Protein AF-A0A7C1VSD7-F1 (afdb_monomer)

Solvent-accessible surface area (backbone atoms only — not comparable to full-atom values): 5798 Å² total; per-residue (Å²): 128,55,71,70,58,41,52,51,53,48,49,56,50,9,40,77,54,70,32,67,69,71,81,73,46,96,60,64,64,88,79,40,79,70,55,42,53,59,45,70,70,28,66,62,40,29,41,20,56,47,38,87,41,60,52,78,60,70,90,65,46,92,88,49,85,82,76,63,62,89,74,56,59,24,22,60,56,52,52,57,51,37,75,72,40,96,53,43,65,65,53,55,52,78,77,112

Sequence (96 aa):
MTDEQILKKAIEKAEKNGFDITLVGDIQPYDDYRVYEHIIFSHDFAKAFWKDEICRFGKECPMYPEKDCAEAPGWEQHLKWMVSEEDRLKYIEKFL

Mean predicted aligned error: 8.67 Å

Secondary structure (DSSP, 8-state):
--HHHHHHHHHHHHHHTT--GGGG-S--GGG-HHHHHHHHTSHHHHHHHHTT-B----S--TTS-SSSTTTSBHHHHHHHHHHH-S-HHHHHHTT-

Structure (mmCIF, N/CA/C/O backbone):
data_AF-A0A7C1VSD7-F1
#
_entry.id   AF-A0A7C1VSD7-F1
#
loop_
_atom_site.group_PDB
_atom_site.id
_atom_site.type_symbol
_atom_site.label_atom_id
_atom_site.label_alt_id
_atom_site.label_comp_id
_atom_site.label_asym_id
_atom_site.label_entity_id
_atom_site.label_seq_id
_atom_site.pdbx_PDB_ins_code
_atom_site.Cartn_x
_atom_site.Cartn_y
_atom_site.Cartn_z
_atom_site.occupancy
_atom_site.B_iso_or_equiv
_atom_site.auth_seq_id
_atom_site.auth_comp_id
_atom_site.auth_asym_id
_atom_site.auth_atom_id
_atom_site.pdbx_PDB_model_num
ATOM 1 N N . MET A 1 1 ? -0.759 0.138 15.075 1.00 87.31 1 MET A N 1
ATOM 2 C CA . MET A 1 1 ? -1.794 1.179 14.848 1.00 87.31 1 MET A CA 1
ATOM 3 C C . MET A 1 1 ? -3.138 0.478 14.647 1.00 87.31 1 MET A C 1
ATOM 5 O O . MET A 1 1 ? -3.131 -0.745 14.612 1.00 87.31 1 MET A O 1
ATOM 9 N N . THR A 1 2 ? -4.280 1.175 14.577 1.00 90.25 2 THR A N 1
ATOM 10 C CA . THR A 1 2 ? -5.516 0.522 14.082 1.00 90.25 2 THR A CA 1
ATOM 11 C C . THR A 1 2 ? -5.432 0.316 12.567 1.00 90.25 2 THR A C 1
ATOM 13 O O . THR A 1 2 ? -4.720 1.064 11.898 1.00 90.25 2 THR A O 1
ATOM 16 N N . ASP A 1 3 ? -6.168 -0.650 12.015 1.00 87.12 3 ASP A N 1
ATOM 17 C CA . ASP A 1 3 ? -6.225 -0.908 10.565 1.00 87.12 3 ASP A CA 1
ATOM 18 C C . ASP A 1 3 ? -6.540 0.362 9.764 1.00 87.12 3 ASP A C 1
ATOM 20 O O . ASP A 1 3 ? -5.846 0.696 8.807 1.00 87.12 3 ASP A O 1
ATOM 24 N N . GLU A 1 4 ? -7.533 1.130 10.220 1.00 84.50 4 GLU A N 1
ATOM 25 C CA . GLU A 1 4 ? -7.923 2.410 9.622 1.00 84.50 4 GLU A CA 1
ATOM 26 C C . GLU A 1 4 ? -6.770 3.426 9.632 1.00 84.50 4 GLU A C 1
ATOM 28 O O . GLU A 1 4 ? -6.518 4.110 8.641 1.00 84.50 4 GLU A O 1
ATOM 33 N N . GLN A 1 5 ? -6.020 3.506 10.736 1.00 89.06 5 GLN A N 1
ATOM 34 C CA . GLN A 1 5 ? -4.859 4.391 10.837 1.00 89.06 5 GLN A CA 1
ATOM 35 C C . GLN A 1 5 ? -3.720 3.955 9.912 1.00 89.06 5 GLN A C 1
ATOM 37 O O . GLN A 1 5 ? -3.046 4.820 9.351 1.00 89.06 5 GLN A O 1
ATOM 42 N N . ILE A 1 6 ? -3.491 2.645 9.766 1.00 90.75 6 ILE A N 1
ATOM 43 C CA . ILE A 1 6 ? -2.484 2.094 8.849 1.00 90.75 6 ILE A CA 1
ATOM 44 C C . ILE A 1 6 ? -2.858 2.471 7.418 1.00 90.75 6 ILE A C 1
ATOM 46 O O . ILE A 1 6 ? -2.054 3.081 6.718 1.00 90.75 6 ILE A O 1
ATOM 50 N N . LEU A 1 7 ? -4.093 2.177 7.009 1.00 88.31 7 LEU A N 1
ATOM 51 C CA . LEU A 1 7 ? -4.596 2.452 5.664 1.00 88.31 7 LEU A CA 1
ATOM 52 C C . LEU A 1 7 ? -4.546 3.941 5.331 1.00 88.31 7 LEU A C 1
ATOM 54 O O . LEU A 1 7 ? -3.990 4.320 4.302 1.00 88.31 7 LEU A O 1
ATOM 58 N N . LYS A 1 8 ? -5.040 4.791 6.236 1.00 87.62 8 LYS A N 1
ATOM 59 C CA . LYS A 1 8 ? -5.006 6.244 6.066 1.00 87.62 8 LYS A CA 1
ATOM 60 C C . LYS A 1 8 ? -3.586 6.755 5.850 1.00 87.62 8 LYS A C 1
ATOM 62 O O . LYS A 1 8 ? -3.322 7.456 4.879 1.00 87.62 8 LYS A O 1
ATOM 67 N N . LYS A 1 9 ? -2.650 6.370 6.721 1.00 91.94 9 LYS A N 1
ATOM 68 C CA . LYS A 1 9 ? -1.246 6.785 6.600 1.00 91.94 9 LYS A CA 1
ATOM 69 C C . LYS A 1 9 ? -0.588 6.242 5.335 1.00 91.94 9 LYS A C 1
ATOM 71 O O . LYS A 1 9 ? 0.251 6.925 4.751 1.00 91.94 9 LYS A O 1
ATOM 76 N N . ALA A 1 10 ? -0.950 5.033 4.914 1.00 91.69 10 ALA A N 1
ATOM 77 C CA . ALA A 1 10 ? -0.410 4.425 3.709 1.00 91.69 10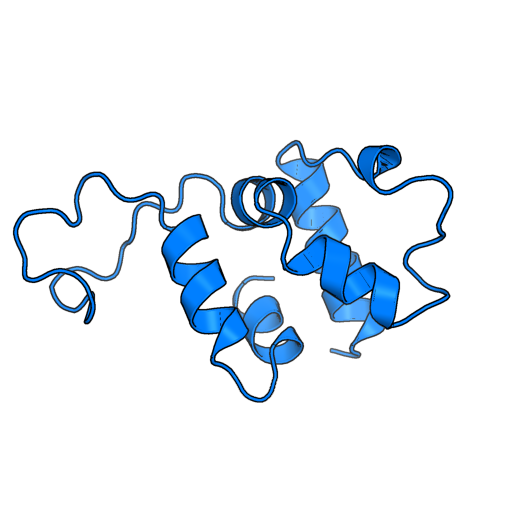 ALA A CA 1
ATOM 78 C C . ALA A 1 10 ? -0.859 5.163 2.447 1.00 91.69 10 ALA A C 1
ATOM 80 O O . ALA A 1 10 ? -0.027 5.483 1.599 1.00 91.69 10 ALA A O 1
ATOM 81 N N . ILE A 1 11 ? -2.145 5.507 2.373 1.00 90.06 11 ILE A N 1
ATOM 82 C CA . ILE A 1 11 ? -2.710 6.333 1.305 1.00 90.06 11 ILE A CA 1
ATOM 83 C C . ILE A 1 11 ? -2.068 7.722 1.317 1.00 90.06 11 ILE A C 1
ATOM 85 O O . ILE A 1 11 ? -1.526 8.131 0.299 1.00 90.06 11 ILE A O 1
ATOM 89 N N . GLU A 1 12 ? -2.010 8.403 2.466 1.00 91.00 12 GLU A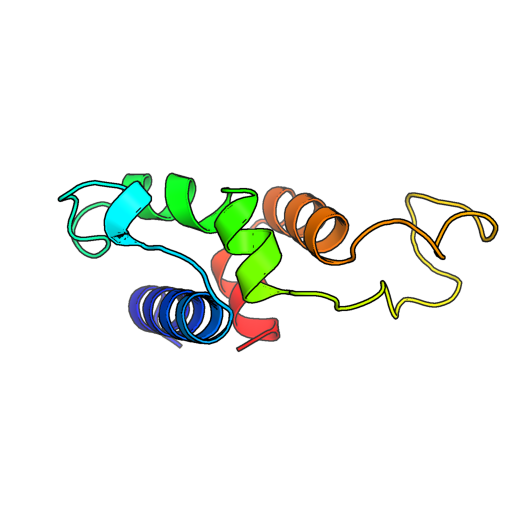 N 1
ATOM 90 C CA . GLU A 1 12 ? -1.378 9.727 2.579 1.00 91.00 12 GLU A CA 1
ATOM 91 C C . GLU A 1 12 ? 0.096 9.711 2.132 1.00 91.00 12 GLU A C 1
ATOM 93 O O . GLU A 1 12 ? 0.587 10.662 1.517 1.00 91.00 12 GLU A O 1
ATOM 98 N N . LYS A 1 13 ? 0.835 8.637 2.444 1.00 93.06 13 LYS A N 1
ATOM 99 C CA . LYS A 1 13 ? 2.213 8.448 1.971 1.00 93.06 13 LYS A CA 1
ATOM 100 C C . LYS A 1 13 ? 2.258 8.256 0.454 1.00 93.06 13 LYS A C 1
ATOM 102 O O . LYS A 1 13 ? 3.096 8.873 -0.201 1.00 93.06 13 LYS A O 1
ATOM 107 N N . ALA A 1 14 ? 1.378 7.424 -0.099 1.00 91.75 14 ALA A N 1
ATOM 108 C CA . ALA A 1 14 ? 1.296 7.185 -1.534 1.00 91.75 14 ALA A CA 1
ATOM 109 C C . ALA A 1 14 ? 0.906 8.468 -2.297 1.00 91.75 14 ALA A C 1
ATOM 111 O O . ALA A 1 14 ? 1.547 8.802 -3.290 1.00 91.75 14 ALA A O 1
ATOM 112 N N . GLU A 1 15 ? -0.060 9.247 -1.807 1.00 91.44 15 GLU A N 1
ATOM 113 C CA . GLU A 1 15 ? -0.485 10.523 -2.407 1.00 91.44 15 GLU A CA 1
ATOM 114 C C . GLU A 1 15 ? 0.659 11.540 -2.453 1.00 91.44 15 GLU A C 1
ATOM 116 O O . GLU A 1 15 ? 0.916 12.150 -3.490 1.00 91.44 15 GLU A O 1
ATOM 121 N N . LYS A 1 16 ? 1.430 11.663 -1.362 1.00 91.75 16 LYS A N 1
ATOM 122 C CA . LYS A 1 16 ? 2.646 12.500 -1.333 1.00 91.75 16 LYS A CA 1
ATOM 123 C C . LYS A 1 16 ? 3.679 12.091 -2.384 1.00 91.75 16 LYS A C 1
ATOM 125 O O . LYS A 1 16 ? 4.486 12.921 -2.798 1.00 91.75 16 LYS A O 1
ATOM 130 N N . ASN A 1 17 ? 3.651 10.832 -2.809 1.00 90.75 17 ASN A N 1
ATOM 131 C CA . ASN A 1 17 ? 4.522 10.280 -3.838 1.00 90.75 17 ASN A CA 1
ATOM 132 C C . ASN A 1 17 ? 3.870 10.233 -5.233 1.00 90.75 17 ASN A C 1
ATOM 134 O O . ASN A 1 17 ? 4.478 9.691 -6.154 1.00 90.75 17 ASN A O 1
ATOM 138 N N . GLY A 1 18 ? 2.686 10.827 -5.411 1.00 88.75 18 GLY A N 1
ATOM 139 C CA . GLY A 1 18 ? 2.016 10.959 -6.707 1.00 88.75 18 GLY A CA 1
ATOM 140 C C . GLY A 1 18 ? 0.933 9.918 -6.993 1.00 88.75 18 GLY A C 1
ATOM 141 O O . GLY A 1 18 ? 0.539 9.780 -8.148 1.00 88.75 18 GLY A O 1
ATOM 142 N N . PHE A 1 19 ? 0.452 9.185 -5.985 1.00 89.50 19 PHE A N 1
ATOM 143 C CA . PHE A 1 19 ? -0.749 8.361 -6.131 1.00 89.50 19 PHE A CA 1
ATOM 144 C C . PHE A 1 19 ? -1.987 9.241 -6.304 1.00 89.50 19 PHE A C 1
ATOM 146 O O . PHE A 1 19 ? -2.221 10.142 -5.500 1.00 89.50 19 PHE A O 1
ATOM 153 N N . ASP A 1 20 ? -2.790 8.955 -7.325 1.00 84.75 20 ASP A N 1
ATOM 154 C CA . ASP A 1 20 ? -4.066 9.627 -7.550 1.00 84.75 20 ASP A CA 1
ATOM 155 C C . ASP A 1 20 ? -5.219 8.747 -7.056 1.00 84.75 20 ASP A C 1
ATOM 157 O O . ASP A 1 20 ? -5.653 7.808 -7.727 1.00 84.75 20 ASP A O 1
ATOM 161 N N . ILE A 1 21 ? -5.720 9.063 -5.861 1.00 75.19 21 ILE A N 1
ATOM 162 C CA . ILE A 1 21 ? -6.827 8.339 -5.231 1.00 75.19 21 ILE A CA 1
ATOM 163 C C . ILE A 1 21 ? -8.149 8.499 -5.994 1.00 75.19 21 ILE A C 1
ATOM 165 O O . ILE A 1 21 ? -9.035 7.655 -5.870 1.00 75.19 21 ILE A O 1
ATOM 169 N N . THR A 1 22 ? -8.293 9.545 -6.818 1.00 70.25 22 THR A N 1
ATOM 170 C CA . THR A 1 22 ? -9.535 9.801 -7.566 1.00 70.25 22 THR A CA 1
ATOM 171 C C . THR A 1 22 ? -9.796 8.747 -8.643 1.00 70.25 22 THR A C 1
ATOM 173 O O . THR A 1 22 ? -10.942 8.527 -9.035 1.00 70.25 22 THR A O 1
ATOM 176 N N . LEU A 1 23 ? -8.756 8.010 -9.053 1.00 61.72 23 LEU A N 1
ATOM 177 C CA . LEU A 1 23 ? -8.850 6.871 -9.971 1.00 61.72 23 LEU A CA 1
ATOM 178 C C . LEU A 1 23 ? -9.575 5.657 -9.367 1.00 61.72 23 LEU A C 1
ATOM 180 O O . LEU A 1 23 ? -9.975 4.756 -10.102 1.00 61.72 23 LEU A O 1
ATOM 184 N N . VAL A 1 24 ? -9.773 5.635 -8.046 1.00 62.50 24 VAL A N 1
ATOM 185 C CA . VAL A 1 24 ? -10.495 4.574 -7.324 1.00 62.50 24 VAL A CA 1
ATOM 186 C C . VAL A 1 24 ? -12.021 4.829 -7.321 1.00 62.50 24 VAL A C 1
ATOM 188 O O . VAL A 1 24 ? -12.804 3.968 -6.923 1.00 62.50 24 VAL A O 1
ATOM 191 N N . GLY A 1 25 ? -12.466 5.972 -7.862 1.00 57.94 25 GLY A N 1
ATOM 192 C CA . GLY A 1 25 ? -13.870 6.391 -7.939 1.00 57.94 25 GLY A CA 1
ATOM 193 C C . GLY A 1 25 ? -14.364 7.103 -6.673 1.00 57.94 25 GLY A C 1
ATOM 194 O O . GLY A 1 25 ? -13.631 7.229 -5.698 1.00 57.94 25 GLY A O 1
ATOM 195 N N . ASP A 1 26 ? -15.633 7.538 -6.668 1.00 53.16 26 ASP A N 1
ATOM 196 C CA . ASP A 1 26 ? -16.321 8.200 -5.531 1.00 53.16 26 ASP A CA 1
ATOM 197 C C . ASP A 1 26 ? -16.535 7.280 -4.310 1.00 53.16 26 ASP A C 1
ATOM 199 O O . ASP A 1 26 ? -17.405 7.509 -3.466 1.00 53.16 26 ASP A O 1
ATOM 203 N N . ILE A 1 27 ? -15.780 6.191 -4.215 1.00 56.41 27 ILE A N 1
ATOM 204 C CA . ILE A 1 27 ? -15.877 5.282 -3.093 1.00 56.41 27 ILE A CA 1
ATOM 205 C C . ILE A 1 27 ? -15.050 5.888 -1.972 1.00 56.41 27 ILE A C 1
ATOM 207 O O . ILE A 1 27 ? -13.825 5.952 -2.063 1.00 56.41 27 ILE A O 1
ATOM 211 N N . GLN A 1 28 ? -15.718 6.350 -0.913 1.00 57.62 28 GLN A N 1
ATOM 212 C CA . GLN A 1 28 ? -15.022 6.731 0.308 1.00 57.62 28 GLN A CA 1
ATOM 213 C C . GLN A 1 28 ? -14.243 5.497 0.773 1.00 57.62 28 GLN A C 1
ATOM 215 O O . GLN A 1 28 ? -14.878 4.500 1.127 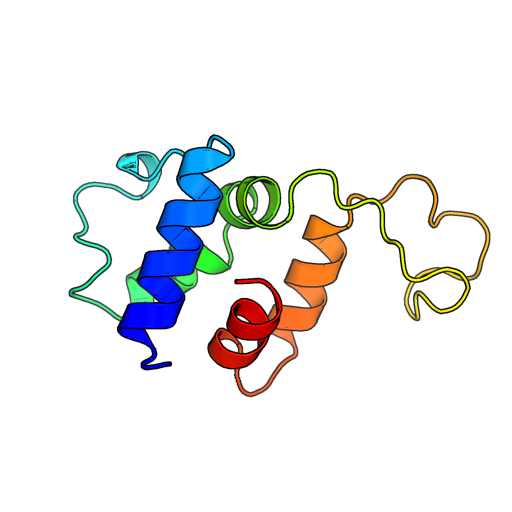1.00 57.62 28 GLN A O 1
ATOM 220 N N . PRO A 1 29 ? -12.892 5.524 0.760 1.00 54.47 29 PRO A N 1
ATOM 221 C CA . PRO A 1 29 ? -12.085 4.337 1.037 1.00 54.47 29 PRO A CA 1
ATOM 222 C C . PRO A 1 29 ? -12.462 3.708 2.378 1.00 54.47 29 PRO A C 1
ATOM 224 O O . PRO A 1 29 ? -12.341 2.507 2.542 1.00 54.47 29 PRO A O 1
ATOM 227 N N . TYR A 1 30 ? -12.988 4.527 3.293 1.00 57.31 30 TYR A N 1
ATOM 228 C CA . TYR A 1 30 ? -13.258 4.238 4.690 1.00 57.31 30 TYR A CA 1
ATOM 229 C C . TYR A 1 30 ? -14.520 3.436 5.008 1.00 57.31 30 TYR A C 1
ATOM 231 O O . TYR A 1 30 ? -14.608 2.928 6.124 1.00 57.31 30 TYR A O 1
ATOM 239 N N . ASP A 1 31 ? -15.422 3.237 4.045 1.00 59.41 31 ASP A N 1
ATOM 240 C CA . ASP A 1 31 ? -16.720 2.601 4.312 1.00 59.41 31 ASP A CA 1
ATOM 241 C C . ASP A 1 31 ? -16.799 1.108 3.934 1.00 59.41 31 ASP A C 1
ATOM 2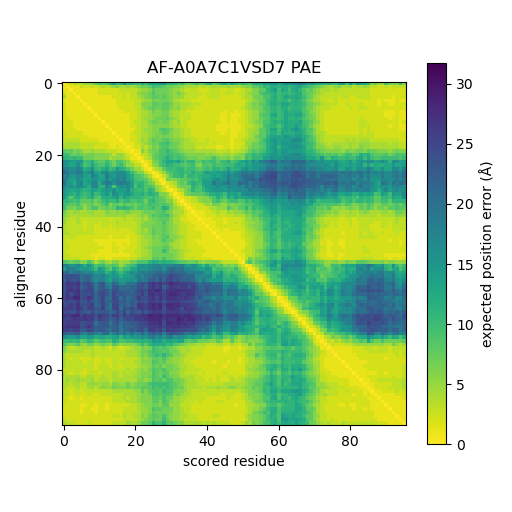43 O O . A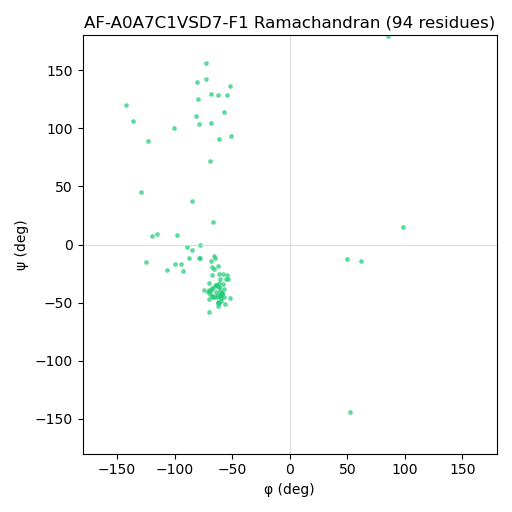SP A 1 31 ? -17.690 0.408 4.418 1.00 59.41 31 ASP A O 1
ATOM 247 N N . ASP A 1 32 ? -15.877 0.574 3.117 1.00 64.62 32 ASP A N 1
ATOM 248 C CA . ASP A 1 32 ? -15.909 -0.838 2.697 1.00 64.62 32 ASP A CA 1
ATOM 249 C C . ASP A 1 32 ? -14.506 -1.466 2.619 1.00 64.62 32 ASP A C 1
ATOM 251 O O . ASP A 1 32 ? -13.650 -1.074 1.825 1.00 64.62 32 ASP A O 1
ATOM 255 N N . TYR A 1 33 ? -14.302 -2.519 3.417 1.00 63.91 33 TYR A N 1
ATOM 256 C CA . TYR A 1 33 ? -13.062 -3.299 3.491 1.00 63.91 33 TYR A CA 1
ATOM 257 C C . TYR A 1 33 ? -12.593 -3.828 2.120 1.00 63.91 33 TYR A C 1
ATOM 259 O O . TYR A 1 33 ? -11.394 -3.961 1.882 1.00 63.91 33 TYR A O 1
ATOM 267 N N . ARG A 1 34 ? -13.520 -4.088 1.187 1.00 67.94 34 ARG A N 1
ATOM 268 C CA . ARG A 1 34 ? -13.196 -4.581 -0.164 1.00 67.94 34 ARG A CA 1
ATOM 269 C C . ARG A 1 34 ? -12.522 -3.520 -1.025 1.00 67.94 34 ARG A C 1
ATOM 271 O O . ARG A 1 34 ? -11.666 -3.838 -1.844 1.00 67.94 34 ARG A O 1
ATOM 278 N N . VAL A 1 35 ? -12.886 -2.256 -0.834 1.00 69.94 35 VAL A N 1
ATOM 279 C CA . VAL A 1 35 ? -12.358 -1.121 -1.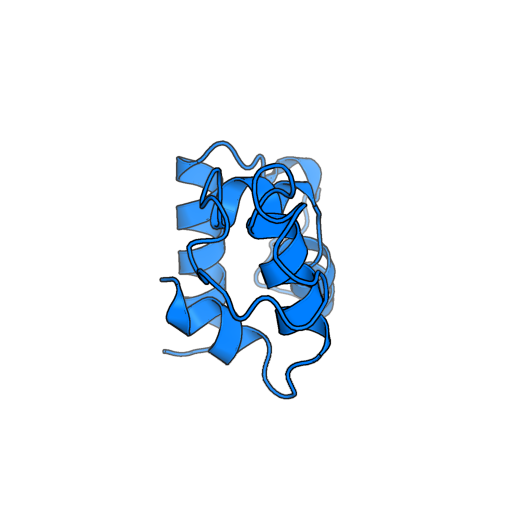607 1.00 69.94 35 VAL A CA 1
ATOM 280 C C . VAL A 1 35 ? -10.886 -0.919 -1.281 1.00 69.94 35 VAL A C 1
ATOM 282 O O . VAL A 1 35 ? -10.074 -0.689 -2.173 1.00 69.94 35 VAL A O 1
ATOM 285 N N . TYR A 1 36 ? -10.516 -1.113 -0.017 1.00 75.44 36 TYR A N 1
ATOM 286 C CA . TYR A 1 36 ? -9.126 -1.046 0.408 1.00 75.44 36 TYR A CA 1
ATOM 287 C C . TYR A 1 36 ? -8.246 -2.116 -0.212 1.00 75.44 36 TYR A C 1
ATOM 289 O O . TYR A 1 36 ? -7.127 -1.799 -0.606 1.00 75.44 36 TYR A O 1
ATOM 297 N N . GLU A 1 37 ? -8.729 -3.354 -0.333 1.00 78.44 37 GLU A N 1
ATO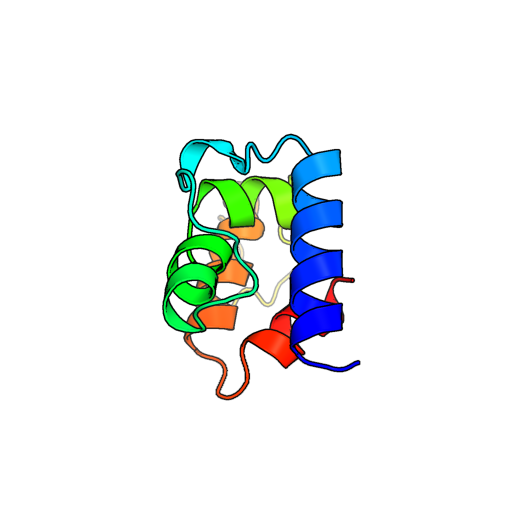M 298 C CA . GLU A 1 37 ? -7.966 -4.405 -1.009 1.00 78.44 37 GLU A CA 1
ATOM 299 C C . GLU A 1 37 ? -7.663 -4.001 -2.457 1.00 78.44 37 GLU A C 1
ATOM 301 O O . GLU A 1 37 ? -6.521 -4.115 -2.901 1.00 78.44 37 GLU A O 1
ATOM 306 N N . HIS A 1 38 ? -8.637 -3.424 -3.167 1.00 81.38 38 HIS A N 1
ATOM 307 C CA . HIS A 1 38 ? -8.413 -2.913 -4.519 1.00 81.38 38 HIS A CA 1
ATOM 308 C C . HIS A 1 38 ? -7.360 -1.796 -4.573 1.00 81.38 38 HIS A C 1
ATOM 310 O O . HIS A 1 38 ? -6.574 -1.758 -5.520 1.00 81.38 38 HIS A O 1
ATOM 316 N N . ILE A 1 39 ? -7.302 -0.924 -3.560 1.00 85.81 39 ILE A N 1
ATOM 317 C CA . ILE A 1 39 ? -6.298 0.144 -3.476 1.00 85.81 39 ILE A CA 1
ATOM 318 C C . ILE A 1 39 ? -4.913 -0.439 -3.202 1.00 85.81 39 ILE A C 1
ATOM 320 O O . ILE A 1 39 ? -4.000 -0.233 -4.004 1.00 85.81 39 ILE A O 1
ATOM 324 N N . ILE A 1 40 ? -4.747 -1.179 -2.099 1.00 88.44 40 ILE A N 1
ATOM 325 C CA . ILE A 1 40 ? -3.423 -1.615 -1.634 1.00 88.44 40 ILE A CA 1
ATOM 326 C C . ILE A 1 40 ? -2.779 -2.633 -2.580 1.00 88.44 40 ILE A C 1
ATOM 328 O O . ILE A 1 40 ? -1.554 -2.699 -2.653 1.00 88.44 40 ILE A O 1
ATOM 332 N N . PHE A 1 41 ? -3.580 -3.394 -3.334 1.00 88.75 41 PHE A N 1
ATOM 333 C CA . PHE A 1 41 ? -3.078 -4.329 -4.343 1.00 88.75 41 PHE A CA 1
ATOM 334 C C . PHE A 1 41 ? -2.901 -3.714 -5.736 1.00 88.75 41 PHE A C 1
ATOM 336 O O . PHE A 1 41 ? -2.436 -4.401 -6.648 1.00 88.75 41 PHE A O 1
ATOM 343 N N . SER A 1 42 ? -3.237 -2.436 -5.931 1.00 89.44 42 SER A N 1
ATOM 344 C CA . SER A 1 42 ? -3.014 -1.777 -7.216 1.00 89.44 42 SER A CA 1
ATOM 345 C C . SER A 1 42 ? -1.526 -1.503 -7.454 1.00 89.44 42 SER A C 1
ATOM 347 O O . SER A 1 42 ? -0.773 -1.131 -6.549 1.00 89.44 42 SER A O 1
ATOM 349 N N . HIS A 1 43 ? -1.090 -1.651 -8.707 1.00 89.44 43 HIS A N 1
ATOM 350 C CA . HIS A 1 43 ? 0.283 -1.321 -9.089 1.00 89.44 43 HIS A CA 1
ATOM 351 C C . HIS A 1 43 ? 0.602 0.154 -8.854 1.00 89.44 43 HIS A C 1
ATOM 353 O O . HIS A 1 43 ? 1.719 0.471 -8.463 1.00 89.44 43 HIS A O 1
ATOM 359 N N . ASP A 1 44 ? -0.356 1.049 -9.085 1.00 89.56 44 ASP A N 1
ATOM 360 C CA . ASP A 1 44 ? -0.132 2.487 -8.951 1.00 89.56 44 ASP A CA 1
ATOM 361 C C . ASP A 1 44 ? 0.040 2.887 -7.486 1.00 89.56 44 ASP A C 1
ATOM 363 O O . ASP A 1 44 ? 0.952 3.652 -7.168 1.00 89.56 44 ASP A O 1
ATOM 367 N N . PHE A 1 45 ? -0.739 2.286 -6.578 1.00 91.62 45 PHE A N 1
ATOM 368 C CA . PHE A 1 45 ? -0.505 2.430 -5.145 1.00 91.62 45 PHE A CA 1
ATOM 369 C C . PHE A 1 45 ? 0.866 1.884 -4.759 1.00 91.62 45 PHE A C 1
ATOM 371 O O . PHE A 1 45 ? 1.634 2.597 -4.124 1.00 91.62 45 PHE A O 1
ATOM 378 N N . ALA A 1 46 ? 1.211 0.657 -5.163 1.00 91.50 46 ALA A N 1
ATOM 379 C CA . ALA A 1 46 ? 2.487 0.045 -4.797 1.00 91.50 46 ALA A CA 1
ATOM 380 C C . ALA A 1 46 ? 3.683 0.880 -5.292 1.00 91.50 46 ALA A C 1
ATOM 382 O O . ALA A 1 46 ? 4.604 1.173 -4.524 1.00 91.50 46 ALA A O 1
ATOM 383 N N . LYS A 1 47 ? 3.633 1.331 -6.551 1.00 89.50 47 LYS A N 1
ATOM 384 C CA . LYS A 1 47 ? 4.621 2.238 -7.145 1.00 89.50 47 LYS A CA 1
ATOM 385 C C . LYS A 1 47 ? 4.745 3.529 -6.362 1.00 89.50 47 LYS A C 1
ATOM 387 O O . LYS A 1 47 ? 5.855 3.963 -6.116 1.00 89.50 47 LYS A O 1
ATOM 392 N N . ALA A 1 48 ? 3.647 4.157 -5.968 1.00 91.31 48 ALA A N 1
ATOM 393 C CA . ALA A 1 48 ? 3.720 5.405 -5.224 1.00 91.31 48 ALA A 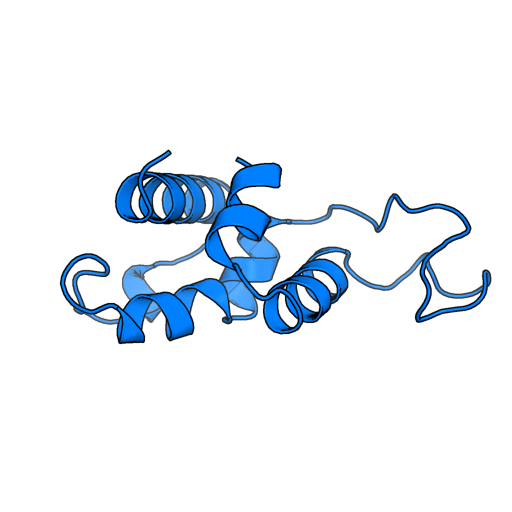CA 1
ATOM 394 C C . ALA A 1 48 ? 4.160 5.183 -3.765 1.00 91.31 48 ALA A C 1
ATOM 396 O O . ALA A 1 48 ? 4.964 5.938 -3.225 1.00 91.31 48 ALA A O 1
ATOM 397 N N . PHE A 1 49 ? 3.687 4.122 -3.116 1.00 92.50 49 PHE A N 1
ATOM 398 C CA . PHE A 1 49 ? 3.943 3.840 -1.707 1.00 92.50 49 PHE A CA 1
ATOM 399 C C . PHE A 1 49 ? 5.400 3.430 -1.434 1.00 92.50 49 PHE A C 1
ATOM 401 O O . PHE A 1 49 ? 6.020 3.972 -0.512 1.00 92.50 49 PHE A O 1
ATOM 408 N N . TRP A 1 50 ? 5.953 2.517 -2.243 1.00 88.56 50 TRP A N 1
ATOM 409 C CA . TRP A 1 50 ? 7.349 2.058 -2.144 1.00 88.56 50 TRP A CA 1
ATOM 410 C C . TRP A 1 50 ? 8.310 2.814 -3.074 1.00 88.56 50 TRP A C 1
ATOM 412 O O . TRP A 1 50 ? 9.515 2.813 -2.833 1.00 88.56 50 TRP A O 1
ATOM 422 N N . LYS A 1 51 ? 7.803 3.523 -4.092 1.00 79.75 51 LYS A N 1
ATOM 423 C CA . LYS A 1 51 ? 8.595 4.354 -5.017 1.00 79.75 51 LYS A CA 1
ATOM 424 C C . LYS A 1 51 ? 9.773 3.585 -5.636 1.00 79.75 51 LYS A C 1
ATOM 426 O O . LYS A 1 51 ? 9.675 2.394 -5.929 1.00 79.75 51 LYS A O 1
ATOM 431 N N . ASP A 1 52 ? 10.885 4.287 -5.832 1.00 64.50 52 ASP A N 1
ATOM 432 C CA . ASP A 1 52 ? 12.166 3.788 -6.318 1.00 64.50 52 ASP A CA 1
ATOM 433 C C . ASP A 1 52 ? 12.999 3.221 -5.162 1.00 64.50 52 ASP A C 1
ATOM 435 O O . ASP A 1 52 ? 14.218 3.412 -5.116 1.00 64.50 52 ASP A O 1
ATOM 439 N N . GLU A 1 53 ? 12.373 2.554 -4.183 1.00 61.78 53 GLU A N 1
ATOM 440 C CA . GLU A 1 53 ? 13.132 1.644 -3.333 1.00 61.78 53 GLU A CA 1
ATOM 441 C C . GLU A 1 53 ? 13.705 0.559 -4.247 1.00 61.78 53 GLU A C 1
ATOM 443 O O . GLU A 1 53 ? 13.078 -0.445 -4.564 1.00 61.78 53 GLU A O 1
ATOM 448 N N . ILE A 1 54 ? 14.915 0.807 -4.747 1.00 54.84 54 ILE A N 1
ATOM 449 C CA . ILE A 1 54 ? 15.751 -0.204 -5.377 1.00 54.84 54 ILE A CA 1
ATOM 450 C C . ILE A 1 54 ? 15.862 -1.305 -4.336 1.00 54.84 54 ILE A C 1
ATOM 452 O O . ILE A 1 54 ? 16.165 -1.000 -3.182 1.00 54.84 54 ILE A O 1
ATOM 456 N N . CYS A 1 55 ? 15.582 -2.548 -4.722 1.00 53.22 55 CYS A N 1
ATOM 457 C CA . CYS A 1 55 ? 15.593 -3.700 -3.833 1.00 53.22 55 CYS A CA 1
ATOM 458 C C . CYS A 1 55 ? 16.930 -3.750 -3.060 1.00 53.22 55 CYS A C 1
ATOM 460 O O . CYS A 1 55 ? 17.933 -4.262 -3.552 1.00 53.22 55 CYS A O 1
ATOM 462 N N . ARG A 1 56 ? 16.974 -3.166 -1.851 1.00 50.12 56 ARG A N 1
ATOM 463 C CA . ARG A 1 56 ? 18.196 -3.057 -1.029 1.00 50.12 56 ARG A CA 1
ATOM 464 C C . ARG A 1 56 ? 18.527 -4.360 -0.318 1.00 50.12 56 ARG A C 1
ATOM 466 O O . ARG A 1 56 ? 19.544 -4.425 0.371 1.00 50.12 56 ARG A O 1
ATOM 473 N N . PHE A 1 57 ? 17.703 -5.392 -0.499 1.00 47.75 57 PHE A N 1
ATOM 474 C CA . PHE A 1 57 ? 18.017 -6.762 -0.116 1.00 47.75 57 PHE A CA 1
ATOM 475 C C . PHE A 1 57 ? 19.117 -7.297 -1.038 1.00 47.75 57 PHE A C 1
ATOM 477 O O . PHE A 1 57 ? 18.897 -8.107 -1.936 1.00 47.75 57 PHE A O 1
ATOM 484 N N . GLY A 1 58 ? 20.326 -6.773 -0.828 1.00 43.97 58 GLY A N 1
ATOM 485 C CA . GLY A 1 58 ? 21.549 -7.317 -1.376 1.00 43.97 58 GLY A CA 1
ATOM 486 C C . GLY A 1 58 ? 21.633 -8.805 -1.052 1.00 43.97 58 GLY A C 1
ATOM 487 O O . GLY A 1 58 ? 21.335 -9.222 0.063 1.00 43.97 58 GLY A O 1
ATOM 488 N N . LYS A 1 59 ? 22.030 -9.588 -2.056 1.00 44.47 59 LYS A N 1
ATOM 489 C CA . LYS A 1 59 ? 22.343 -11.028 -2.011 1.00 44.47 59 LYS A CA 1
ATOM 490 C C . LYS A 1 59 ? 21.239 -12.013 -1.612 1.00 44.47 59 LYS A C 1
ATOM 492 O O . LYS A 1 59 ? 21.394 -13.192 -1.898 1.00 44.47 59 LYS A O 1
ATOM 497 N N . GLU A 1 60 ? 20.121 -11.570 -1.053 1.00 44.06 60 GLU A N 1
ATOM 498 C CA . GLU A 1 60 ? 19.053 -12.464 -0.585 1.00 44.06 60 GLU A CA 1
ATOM 499 C C . GLU A 1 60 ? 17.685 -12.051 -1.139 1.00 44.06 60 GLU A C 1
ATOM 501 O O . GLU A 1 60 ? 16.697 -12.003 -0.416 1.00 44.06 60 GLU A O 1
ATOM 506 N N . CYS A 1 61 ? 17.600 -11.747 -2.438 1.00 49.38 61 CYS A N 1
ATOM 507 C CA . CYS A 1 61 ? 16.312 -11.800 -3.124 1.00 49.38 61 CYS A CA 1
ATOM 508 C C . CYS A 1 61 ? 16.024 -13.278 -3.440 1.00 49.38 61 CYS A C 1
ATOM 510 O O . CYS A 1 61 ? 16.629 -13.821 -4.366 1.00 49.38 61 CYS A O 1
ATOM 512 N N . PRO A 1 62 ? 15.128 -13.963 -2.702 1.00 47.38 62 PRO A N 1
ATOM 513 C CA . PRO A 1 62 ? 14.908 -15.401 -2.866 1.00 47.38 62 PRO A CA 1
ATOM 514 C C . PRO A 1 62 ? 14.321 -15.769 -4.237 1.00 47.38 62 PRO A C 1
ATOM 516 O O . PRO A 1 62 ? 14.291 -16.944 -4.589 1.00 47.38 62 PRO A O 1
ATOM 519 N N . MET A 1 63 ? 13.856 -14.781 -5.014 1.00 47.09 63 MET A N 1
ATOM 520 C CA . MET A 1 63 ? 13.301 -14.983 -6.353 1.00 47.09 63 MET A CA 1
ATOM 521 C C . MET A 1 63 ? 14.328 -14.845 -7.488 1.00 47.09 63 MET A C 1
ATOM 523 O O . MET A 1 63 ? 14.097 -15.415 -8.551 1.00 47.09 63 MET A O 1
ATOM 527 N N . TYR A 1 64 ? 15.449 -14.140 -7.285 1.00 49.97 64 TYR A N 1
ATOM 528 C CA . TYR A 1 64 ? 16.430 -13.868 -8.344 1.00 49.97 64 TYR A CA 1
ATOM 529 C C . TYR A 1 64 ? 17.867 -14.073 -7.833 1.00 49.97 64 TYR A C 1
ATOM 531 O O . TYR A 1 64 ? 18.371 -13.246 -7.070 1.00 49.97 64 TYR A O 1
ATOM 539 N N . PRO A 1 65 ? 18.558 -15.159 -8.233 1.00 48.22 65 PRO A N 1
ATOM 540 C CA . PRO A 1 65 ? 19.938 -15.403 -7.827 1.00 48.22 65 PRO A CA 1
ATOM 541 C C . PRO A 1 65 ? 20.896 -14.383 -8.468 1.00 48.22 65 PRO A C 1
ATOM 543 O O . PRO A 1 65 ? 21.208 -14.462 -9.651 1.00 48.22 65 PRO A O 1
ATOM 546 N N . GLU A 1 66 ? 21.343 -13.430 -7.646 1.00 49.31 66 GLU A N 1
ATOM 547 C CA . GLU A 1 66 ? 22.537 -12.558 -7.714 1.00 49.31 66 GLU A CA 1
ATOM 548 C C . GLU A 1 66 ? 22.890 -11.770 -8.996 1.00 49.31 66 GLU A C 1
ATOM 550 O O . GLU A 1 66 ? 23.716 -10.863 -8.893 1.00 49.31 66 GLU A O 1
ATOM 555 N N . LYS A 1 67 ? 22.301 -12.012 -10.173 1.00 48.97 67 LYS A N 1
ATOM 556 C CA . LYS A 1 67 ? 22.687 -11.303 -11.412 1.00 48.97 67 LYS A CA 1
ATOM 557 C C . LYS A 1 67 ? 21.707 -10.249 -11.925 1.00 48.97 67 LYS A C 1
ATOM 559 O O . LYS A 1 67 ? 22.172 -9.315 -12.566 1.00 48.97 67 LYS A O 1
ATOM 564 N N . ASP A 1 68 ? 20.429 -10.314 -11.549 1.00 49.34 68 ASP A N 1
ATOM 565 C CA . ASP A 1 68 ? 19.385 -9.448 -12.133 1.00 49.34 68 ASP A CA 1
ATOM 566 C C . ASP A 1 68 ? 18.667 -8.540 -11.112 1.00 49.34 68 ASP A C 1
ATOM 568 O O . ASP A 1 68 ? 17.722 -7.828 -11.445 1.00 49.34 68 ASP A O 1
ATOM 572 N N . CYS A 1 69 ? 19.130 -8.491 -9.855 1.00 51.19 69 CYS A N 1
ATOM 573 C CA . CYS A 1 69 ? 18.521 -7.646 -8.812 1.00 51.19 69 CYS A CA 1
ATOM 574 C C . CYS A 1 69 ? 18.650 -6.134 -9.082 1.00 51.19 69 CYS A C 1
ATOM 576 O O . CYS A 1 69 ? 18.064 -5.334 -8.356 1.00 51.19 69 CYS A O 1
ATOM 578 N N . ALA A 1 70 ? 19.438 -5.738 -10.084 1.00 50.38 70 ALA A N 1
ATOM 579 C CA . ALA A 1 70 ? 19.711 -4.344 -10.410 1.00 50.38 70 ALA A CA 1
ATOM 580 C C . ALA A 1 70 ? 18.570 -3.646 -11.175 1.00 50.38 70 ALA A C 1
ATOM 582 O O . ALA A 1 70 ? 18.601 -2.423 -11.282 1.00 50.38 70 ALA A O 1
ATOM 583 N N . GLU A 1 71 ? 17.570 -4.380 -11.680 1.00 54.12 71 GLU A N 1
ATOM 584 C CA . GLU A 1 71 ? 16.580 -3.804 -12.608 1.00 54.12 71 GLU A CA 1
ATOM 585 C C . GLU A 1 71 ? 15.114 -3.968 -12.178 1.00 54.12 71 GLU A C 1
ATOM 587 O O . GLU A 1 71 ? 14.247 -3.266 -12.697 1.00 54.12 71 GLU A O 1
ATOM 592 N N . ALA A 1 72 ? 14.812 -4.843 -11.212 1.00 58.72 72 ALA A N 1
ATOM 593 C CA . ALA A 1 72 ? 13.442 -5.027 -10.739 1.00 58.72 72 ALA A CA 1
ATOM 594 C C . ALA A 1 72 ? 13.049 -3.910 -9.746 1.00 58.72 72 ALA A C 1
ATOM 596 O O . ALA A 1 72 ? 13.734 -3.723 -8.732 1.00 58.72 72 ALA A O 1
ATOM 597 N N . PRO A 1 73 ? 11.948 -3.174 -9.980 1.00 70.94 73 PRO A N 1
ATOM 598 C CA . PRO A 1 73 ? 11.479 -2.160 -9.043 1.00 70.94 73 PRO A CA 1
ATOM 599 C C . PRO A 1 73 ? 11.102 -2.805 -7.703 1.00 70.94 73 PRO A C 1
ATOM 601 O O . PRO A 1 73 ? 10.306 -3.746 -7.677 1.00 70.94 73 PRO A O 1
ATOM 604 N N . GLY A 1 74 ? 11.618 -2.309 -6.574 1.00 78.44 74 GLY A N 1
ATOM 605 C CA . GLY A 1 74 ? 11.354 -2.938 -5.271 1.00 78.44 74 GLY A CA 1
ATOM 606 C C . GLY A 1 74 ? 9.875 -2.963 -4.887 1.00 78.44 74 GLY A C 1
ATOM 607 O O . GLY A 1 74 ? 9.449 -3.887 -4.193 1.00 78.44 74 GLY A O 1
ATOM 608 N N . TRP A 1 75 ? 9.062 -2.036 -5.410 1.00 85.56 75 TRP A N 1
ATOM 609 C CA . TRP A 1 75 ? 7.610 -2.054 -5.214 1.00 85.56 75 TRP A CA 1
ATOM 610 C C . TRP A 1 75 ? 6.956 -3.355 -5.704 1.00 85.56 75 TRP A C 1
ATOM 612 O O . TRP A 1 75 ? 6.010 -3.827 -5.077 1.00 85.56 75 TRP A O 1
ATOM 622 N N . GLU A 1 76 ? 7.462 -3.972 -6.779 1.00 86.19 76 GLU A N 1
ATOM 623 C CA . GLU A 1 76 ? 6.899 -5.219 -7.312 1.00 86.19 76 GLU A CA 1
ATOM 624 C C . GLU A 1 76 ? 7.154 -6.379 -6.342 1.00 86.19 76 GLU A C 1
ATOM 626 O O . GLU A 1 76 ? 6.278 -7.211 -6.092 1.00 86.19 76 GLU A O 1
ATOM 631 N N . GLN A 1 77 ? 8.347 -6.413 -5.744 1.00 83.38 77 GLN A N 1
ATOM 632 C CA . GLN A 1 77 ? 8.714 -7.438 -4.774 1.00 83.38 77 GLN A CA 1
ATOM 633 C C . GLN A 1 77 ? 7.936 -7.279 -3.465 1.00 83.38 77 GLN A C 1
ATOM 635 O O . GLN A 1 77 ? 7.424 -8.267 -2.935 1.00 83.38 77 GLN A O 1
ATOM 640 N N . HIS A 1 78 ? 7.791 -6.045 -2.976 1.00 87.62 78 HIS A N 1
ATOM 641 C CA . HIS A 1 78 ? 6.970 -5.752 -1.804 1.00 87.62 78 HIS A CA 1
ATOM 642 C C . HIS A 1 78 ? 5.506 -6.131 -2.017 1.00 87.62 78 HIS A C 1
ATOM 644 O O . HIS A 1 78 ? 4.902 -6.723 -1.125 1.00 87.62 78 HIS A O 1
ATOM 650 N N . LEU A 1 79 ? 4.958 -5.887 -3.211 1.00 89.25 79 LEU A N 1
ATOM 651 C CA . LEU A 1 79 ? 3.599 -6.297 -3.550 1.00 89.25 79 LEU A CA 1
ATOM 652 C C . LEU A 1 79 ? 3.441 -7.827 -3.519 1.00 89.25 79 LEU A C 1
ATOM 654 O O . LEU A 1 79 ? 2.503 -8.332 -2.904 1.00 89.25 79 LEU A O 1
ATOM 658 N N . LYS A 1 80 ? 4.385 -8.580 -4.105 1.00 87.69 80 LYS A N 1
ATOM 659 C CA . LYS A 1 80 ? 4.383 -10.059 -4.066 1.00 87.69 80 LYS A CA 1
ATOM 660 C C . LYS A 1 80 ? 4.469 -10.603 -2.637 1.00 87.69 80 LYS A C 1
ATOM 662 O O . LYS A 1 80 ? 3.742 -11.533 -2.284 1.00 87.69 80 LYS A O 1
ATOM 667 N N . TRP A 1 81 ? 5.347 -10.031 -1.813 1.00 86.81 81 TRP A N 1
ATOM 668 C CA . TRP A 1 81 ? 5.487 -10.429 -0.413 1.00 86.81 81 TRP A CA 1
ATOM 669 C C . TRP A 1 81 ? 4.238 -10.108 0.398 1.00 86.81 81 TRP A C 1
ATOM 671 O O . TRP A 1 81 ? 3.738 -10.988 1.089 1.00 86.81 81 TRP A O 1
ATOM 681 N N . MET A 1 82 ? 3.675 -8.911 0.243 1.00 89.62 82 MET A N 1
ATOM 682 C CA . MET A 1 82 ? 2.453 -8.512 0.935 1.00 89.62 82 MET A CA 1
ATOM 683 C C . MET A 1 82 ? 1.274 -9.441 0.625 1.00 89.62 82 MET A C 1
ATOM 685 O O . MET A 1 82 ? 0.542 -9.807 1.537 1.00 89.62 82 MET A O 1
ATOM 689 N N . VAL A 1 83 ? 1.099 -9.868 -0.632 1.00 88.56 83 VAL A N 1
ATOM 690 C CA . VAL A 1 83 ? 0.047 -10.834 -1.016 1.00 88.56 83 VAL A CA 1
ATOM 691 C C . VAL A 1 83 ? 0.207 -12.179 -0.295 1.00 88.56 83 VAL A C 1
ATOM 693 O O . VAL A 1 83 ? -0.789 -12.855 -0.040 1.00 88.56 83 VAL A O 1
ATOM 696 N N . SER A 1 84 ? 1.443 -12.560 0.038 1.00 87.06 84 SER A N 1
ATOM 697 C CA . SER A 1 84 ? 1.770 -13.832 0.695 1.00 87.06 84 SER A CA 1
ATOM 698 C C . SER A 1 84 ? 1.699 -13.774 2.227 1.00 87.06 84 SER A C 1
ATOM 700 O O . SER A 1 84 ? 1.770 -14.816 2.873 1.00 87.06 84 SER A O 1
ATOM 702 N N . GLU A 1 85 ? 1.590 -12.583 2.816 1.00 87.88 85 GLU A N 1
ATOM 703 C CA . GLU A 1 85 ? 1.527 -12.393 4.267 1.00 87.88 85 GLU A CA 1
ATOM 704 C C . GLU A 1 85 ? 0.114 -12.663 4.798 1.00 87.88 85 GLU A C 1
ATOM 706 O O . GLU A 1 85 ? -0.885 -12.254 4.199 1.00 87.88 85 GLU A O 1
ATOM 711 N N . GLU A 1 86 ? 0.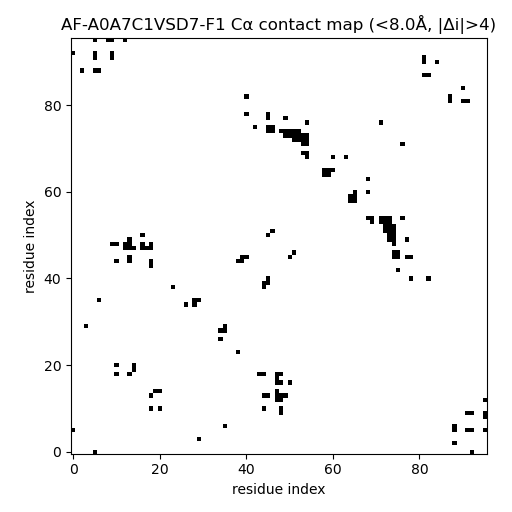029 -13.317 5.961 1.00 87.38 86 GLU A N 1
ATOM 712 C CA . GLU A 1 86 ? -1.251 -13.557 6.646 1.00 87.38 86 GLU A CA 1
ATOM 713 C C . GLU A 1 86 ? -1.908 -12.238 7.079 1.00 87.38 86 GLU A C 1
ATOM 715 O O . GLU A 1 86 ? -3.129 -12.101 7.032 1.00 87.38 86 GLU A O 1
ATOM 720 N N . ASP A 1 87 ? -1.091 -11.250 7.457 1.00 89.75 87 ASP A N 1
ATOM 721 C CA . ASP A 1 87 ? -1.530 -9.927 7.892 1.00 89.75 87 ASP A CA 1
ATOM 722 C C . ASP A 1 87 ? -0.891 -8.829 7.026 1.00 89.75 87 ASP A C 1
ATOM 724 O O . ASP A 1 87 ? 0.190 -8.294 7.300 1.00 89.75 87 ASP A O 1
ATOM 728 N N . ARG A 1 88 ? -1.586 -8.506 5.934 1.00 90.25 88 ARG A N 1
ATOM 729 C CA . ARG A 1 88 ? -1.145 -7.542 4.912 1.00 90.25 88 ARG A CA 1
ATOM 730 C C . ARG A 1 88 ? -1.034 -6.119 5.457 1.00 90.25 88 ARG A C 1
ATOM 732 O O . ARG A 1 88 ? -0.136 -5.378 5.061 1.00 90.25 88 ARG A O 1
ATOM 739 N N . LEU A 1 89 ? -1.925 -5.728 6.369 1.00 89.75 89 LEU A N 1
ATOM 740 C CA . LEU A 1 89 ? -1.905 -4.387 6.952 1.00 89.75 89 LEU A CA 1
ATOM 741 C C . LEU A 1 89 ? -0.717 -4.228 7.896 1.00 89.75 89 LEU A C 1
ATOM 743 O O . LEU A 1 89 ? -0.013 -3.222 7.812 1.00 89.75 89 LEU A O 1
ATOM 747 N N . LYS A 1 90 ? -0.402 -5.249 8.703 1.00 90.31 90 LYS A N 1
ATOM 748 C CA . LYS A 1 90 ? 0.859 -5.256 9.456 1.00 90.31 90 LYS A CA 1
ATOM 749 C C . LYS A 1 90 ? 2.084 -5.226 8.554 1.00 90.31 90 LYS A C 1
ATOM 751 O O . LYS A 1 90 ? 3.097 -4.651 8.943 1.00 90.31 90 LYS A O 1
ATOM 756 N N . TYR A 1 91 ? 2.032 -5.838 7.370 1.00 91.12 91 TYR A N 1
ATOM 757 C CA . TYR A 1 91 ? 3.128 -5.720 6.413 1.00 91.12 91 TYR A CA 1
ATOM 758 C C . TYR A 1 91 ? 3.324 -4.267 5.961 1.00 91.12 91 TYR A C 1
ATOM 760 O O . TYR A 1 91 ? 4.439 -3.762 6.052 1.00 91.12 91 TYR A O 1
ATOM 768 N N . ILE A 1 92 ? 2.252 -3.580 5.549 1.00 90.50 92 ILE A N 1
ATOM 769 C CA . ILE A 1 92 ? 2.280 -2.154 5.172 1.00 90.50 92 ILE A CA 1
ATOM 770 C C . ILE A 1 92 ? 2.776 -1.281 6.330 1.00 90.50 92 ILE A C 1
ATOM 772 O O . ILE A 1 92 ? 3.591 -0.386 6.109 1.00 90.50 92 ILE A O 1
ATOM 776 N N . GLU A 1 93 ? 2.342 -1.564 7.562 1.00 92.31 93 GLU A N 1
ATOM 777 C CA . GLU A 1 93 ? 2.745 -0.831 8.768 1.00 92.31 93 GLU A CA 1
ATOM 778 C C . GLU A 1 93 ? 4.268 -0.783 8.965 1.00 92.31 93 GLU A C 1
ATOM 780 O O . GLU A 1 93 ? 4.774 0.218 9.466 1.00 92.31 93 GLU A O 1
ATOM 785 N N . LYS A 1 94 ? 5.021 -1.794 8.506 1.00 89.62 94 LYS A N 1
ATOM 786 C CA . LYS A 1 94 ? 6.498 -1.808 8.574 1.00 89.62 94 LYS A CA 1
ATOM 787 C C . LYS A 1 94 ? 7.156 -0.680 7.764 1.00 89.62 94 LYS A C 1
ATOM 789 O O . LYS A 1 94 ? 8.331 -0.397 7.980 1.00 89.62 94 LYS A O 1
ATOM 794 N N . PHE A 1 95 ? 6.425 -0.073 6.828 1.00 88.31 95 PHE A N 1
ATOM 795 C CA . PHE A 1 95 ? 6.923 0.930 5.883 1.00 88.31 95 PHE A CA 1
ATOM 796 C C . PHE A 1 95 ? 6.282 2.316 6.075 1.00 88.31 95 PHE A C 1
ATOM 798 O O . PHE A 1 95 ? 6.473 3.188 5.221 1.00 88.31 95 PHE A O 1
ATOM 805 N N . LEU A 1 96 ? 5.511 2.526 7.147 1.00 86.31 96 LEU A N 1
ATOM 806 C CA . LEU A 1 96 ? 4.917 3.820 7.523 1.00 86.31 96 LEU A CA 1
ATOM 807 C C . LEU A 1 96 ? 5.817 4.598 8.483 1.00 86.31 96 LEU A C 1
ATOM 809 O O . LEU A 1 96 ? 5.934 5.826 8.275 1.00 86.31 96 LEU A O 1
#

Foldseek 3Di:
DPLVVLLVVLVVQLVVQPQDPCVLPPDPCPPDPVSSVVQCLDPSSLCSRLPQPQPPPPQPPVVDGHDPSRPDRVSVVLSVVLVVDPDNSVSSVVSD

pLDDT: mean 75.82, std 16.75, range [43.97, 93.06]

Radius of gyration: 14.01 Å; Cα contacts (8 Å, |Δi|>4): 94; chains: 1; bounding box: 39×28×28 Å